Protein AF-E3BP69-F1 (afdb_monomer)

Organism: NCBI:txid796620

Sequence (89 aa):
MNGGITKVVDLEKHFGRTFGSLTSASRIQAQILKAGDGARGVIFGSRGSQTGHFFNVVNQKGTVRFLDGQTGKAASLDGFKGFSLMRTN

Solvent-accessible surface area (backbone atoms only — not comparable to full-atom values): 5174 Å² total; per-residue (Å²): 130,90,86,66,84,81,48,70,70,56,50,25,63,74,69,76,44,63,67,47,71,78,41,50,69,68,58,50,47,52,51,33,48,75,62,34,64,74,25,34,28,44,32,42,36,31,56,87,54,91,72,54,48,72,30,38,36,36,10,59,82,77,43,71,45,52,32,22,78,90,76,76,41,73,50,82,81,75,89,47,80,32,29,22,51,23,69,76,111

pLDDT: mean 88.81, std 12.81, range [36.66, 98.12]

Structure (mmCIF, N/CA/C/O backbone):
data_AF-E3BP69-F1
#
_entry.id   AF-E3BP69-F1
#
loop_
_atom_site.group_PDB
_atom_site.id
_atom_site.type_symbol
_atom_site.label_atom_id
_atom_site.label_alt_id
_atom_site.label_comp_id
_atom_site.label_asym_id
_atom_site.label_entity_id
_atom_site.label_seq_id
_atom_site.pdbx_PDB_ins_code
_atom_site.Cartn_x
_atom_site.Cartn_y
_atom_site.Cartn_z
_atom_site.occupancy
_atom_site.B_iso_or_equiv
_atom_site.auth_seq_id
_atom_site.auth_comp_id
_atom_site.auth_asym_id
_atom_site.auth_atom_id
_atom_site.pdbx_PDB_model_num
ATOM 1 N N . MET A 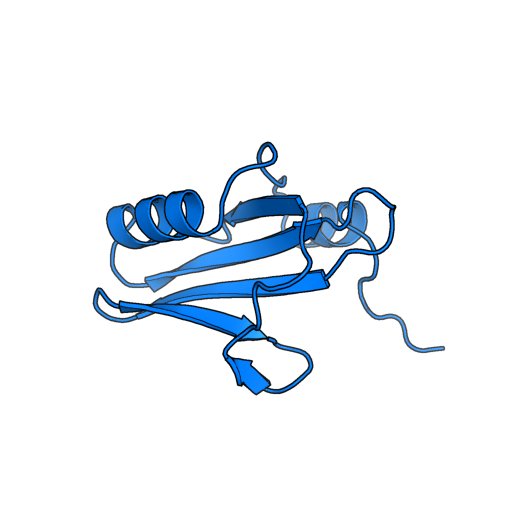1 1 ? 9.867 -23.739 -14.142 1.00 36.66 1 MET A N 1
ATOM 2 C CA . MET A 1 1 ? 9.881 -22.274 -14.350 1.00 36.66 1 MET A CA 1
ATOM 3 C C . MET A 1 1 ? 8.910 -21.660 -13.347 1.00 36.66 1 MET A C 1
ATOM 5 O O . MET A 1 1 ? 7.753 -22.055 -13.342 1.00 36.66 1 MET A O 1
ATOM 9 N N . ASN A 1 2 ? 9.401 -20.805 -12.443 1.00 42.16 2 ASN A N 1
ATOM 10 C CA . ASN A 1 2 ? 8.641 -20.189 -11.344 1.00 42.16 2 ASN A CA 1
ATOM 11 C C . ASN A 1 2 ? 7.580 -19.209 -11.883 1.00 42.16 2 ASN A C 1
ATOM 13 O O . ASN A 1 2 ? 7.886 -18.051 -12.148 1.00 42.16 2 ASN A O 1
ATOM 17 N N . GLY A 1 3 ? 6.344 -19.679 -12.066 1.00 39.88 3 GLY A N 1
ATOM 18 C CA . GLY A 1 3 ? 5.205 -18.905 -12.578 1.00 39.88 3 GLY A CA 1
ATOM 19 C C . GLY A 1 3 ? 4.547 -18.012 -11.524 1.00 39.88 3 GLY A C 1
ATOM 20 O O . GLY A 1 3 ? 3.350 -18.126 -11.282 1.00 39.88 3 GLY A O 1
ATOM 21 N N . GLY A 1 4 ? 5.333 -17.168 -10.856 1.00 55.88 4 GLY A N 1
ATOM 22 C CA . GLY A 1 4 ? 4.807 -16.139 -9.961 1.00 55.88 4 GLY A CA 1
ATOM 23 C C . GLY A 1 4 ? 4.271 -14.950 -10.754 1.00 55.88 4 GLY A C 1
ATOM 24 O O . GLY A 1 4 ? 4.796 -14.617 -11.817 1.00 55.88 4 GLY A O 1
ATOM 25 N N . ILE A 1 5 ? 3.233 -14.295 -10.240 1.00 58.84 5 ILE A N 1
ATOM 26 C CA . ILE A 1 5 ? 2.719 -13.075 -10.852 1.00 58.84 5 ILE A CA 1
ATOM 27 C C . ILE A 1 5 ? 3.790 -11.978 -10.748 1.00 58.84 5 ILE A C 1
ATOM 29 O O . ILE A 1 5 ? 4.119 -11.534 -9.653 1.00 58.84 5 ILE A O 1
ATOM 33 N N . THR A 1 6 ? 4.345 -11.547 -11.883 1.00 65.75 6 THR A N 1
ATOM 34 C CA . THR A 1 6 ? 5.409 -10.522 -11.935 1.00 65.75 6 THR A CA 1
ATOM 35 C C . THR A 1 6 ? 4.935 -9.188 -12.505 1.00 65.75 6 THR A C 1
ATOM 37 O O . THR A 1 6 ? 5.683 -8.212 -12.489 1.00 65.75 6 THR A O 1
ATOM 40 N N . LYS A 1 7 ? 3.692 -9.119 -13.001 1.00 76.75 7 LYS A N 1
ATOM 41 C CA . LYS A 1 7 ? 3.148 -7.947 -13.694 1.00 76.75 7 LYS A CA 1
ATOM 42 C C . LYS A 1 7 ? 1.822 -7.507 -13.092 1.00 76.75 7 LYS A C 1
ATOM 44 O O . LYS A 1 7 ? 0.992 -8.329 -12.719 1.00 76.75 7 LYS A O 1
ATOM 49 N N . VAL A 1 8 ? 1.604 -6.192 -13.091 1.00 81.38 8 VAL A N 1
ATOM 50 C CA . VAL A 1 8 ? 0.350 -5.556 -12.650 1.00 81.38 8 VAL A CA 1
ATOM 51 C C . VAL A 1 8 ? -0.856 -6.166 -13.371 1.00 81.38 8 VAL A C 1
ATOM 53 O O . VAL A 1 8 ? -1.788 -6.614 -12.714 1.00 81.38 8 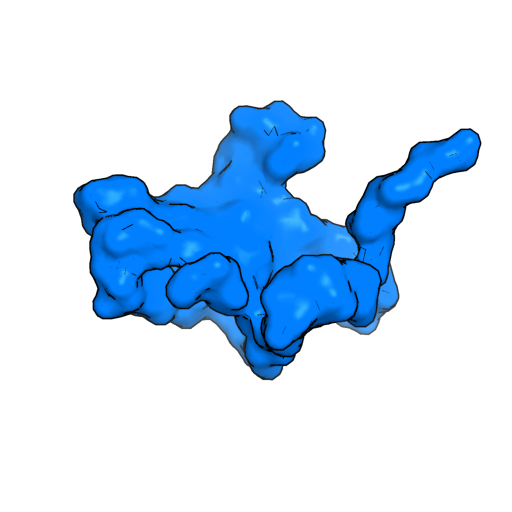VAL A O 1
ATOM 56 N N . VAL A 1 9 ? -0.776 -6.299 -14.700 1.00 83.31 9 VAL A N 1
ATOM 57 C CA . VAL A 1 9 ? -1.853 -6.838 -15.554 1.00 83.31 9 VAL A CA 1
ATOM 58 C C . VAL A 1 9 ? -2.291 -8.245 -15.144 1.00 83.31 9 VAL A C 1
ATOM 60 O O . VAL A 1 9 ? -3.468 -8.585 -15.238 1.00 83.31 9 VAL A O 1
ATOM 63 N N . ASP A 1 10 ? -1.360 -9.079 -14.694 1.00 86.00 10 ASP A N 1
ATOM 64 C CA . ASP A 1 10 ? -1.667 -10.453 -14.310 1.00 86.00 10 ASP A CA 1
ATOM 65 C C . ASP A 1 10 ? -2.411 -10.496 -12.961 1.00 86.00 10 ASP A C 1
ATOM 67 O O . ASP A 1 10 ? -3.348 -11.279 -12.802 1.00 86.00 10 ASP A O 1
ATOM 71 N N . LEU A 1 11 ? -2.069 -9.603 -12.017 1.00 85.38 11 LEU A N 1
ATOM 72 C CA . LEU A 1 11 ? -2.844 -9.429 -10.782 1.00 85.38 11 LEU A CA 1
ATOM 73 C C . LEU A 1 11 ? -4.233 -8.863 -11.067 1.00 85.38 11 LEU A C 1
ATOM 75 O O . LEU A 1 11 ? -5.213 -9.347 -10.506 1.00 85.38 11 LEU A O 1
ATOM 79 N N . GLU A 1 12 ? -4.333 -7.860 -11.935 1.00 88.00 12 GLU A N 1
ATOM 80 C CA . GLU A 1 12 ? -5.621 -7.254 -12.275 1.00 88.00 12 GLU A CA 1
ATOM 81 C C . GLU A 1 12 ? -6.576 -8.281 -12.889 1.00 88.00 12 GLU A C 1
ATOM 83 O O . GLU A 1 12 ? -7.730 -8.391 -12.471 1.00 88.00 12 GLU A O 1
ATOM 88 N N . LYS A 1 13 ? -6.070 -9.112 -13.811 1.00 87.56 13 LYS A N 1
ATOM 89 C CA . LYS A 1 13 ? -6.818 -10.241 -14.379 1.00 87.56 13 LYS A CA 1
ATOM 90 C C . LYS A 1 13 ? -7.235 -11.252 -13.317 1.00 87.56 13 LYS A C 1
ATOM 92 O O . LYS A 1 13 ? -8.373 -11.706 -13.339 1.00 87.56 13 LYS A O 1
ATOM 97 N N . HIS A 1 14 ? -6.338 -11.598 -12.393 1.00 87.25 14 HIS A N 1
ATOM 98 C CA . HIS A 1 14 ? -6.635 -12.564 -11.335 1.00 87.25 14 HIS A CA 1
ATOM 99 C C . HIS A 1 14 ? -7.745 -12.079 -10.392 1.00 87.25 14 HIS A C 1
ATOM 101 O O . HIS A 1 14 ? -8.620 -12.854 -10.017 1.00 87.25 14 HIS A O 1
ATOM 107 N N . PHE A 1 15 ? -7.725 -10.798 -10.018 1.00 86.75 15 PHE A N 1
ATOM 108 C CA . PHE A 1 15 ? -8.693 -10.225 -9.082 1.00 86.75 15 PHE A CA 1
ATOM 109 C C . PHE A 1 15 ? -9.938 -9.626 -9.750 1.00 86.75 15 PHE A C 1
ATOM 111 O O . PHE A 1 15 ? -10.868 -9.249 -9.035 1.00 86.75 15 PHE A O 1
ATOM 118 N N . GLY A 1 16 ? -9.962 -9.503 -11.082 1.00 91.25 16 GLY A N 1
ATOM 119 C CA . GLY A 1 16 ? -11.035 -8.828 -11.821 1.00 91.25 16 GLY A CA 1
ATOM 120 C C . GLY A 1 16 ? -11.186 -7.351 -11.438 1.00 91.25 16 GLY A C 1
ATOM 121 O O . GLY A 1 16 ? -12.287 -6.807 -11.470 1.00 91.25 16 GLY A O 1
ATOM 122 N N . ARG A 1 17 ? -10.096 -6.718 -10.994 1.00 91.31 17 ARG A N 1
ATOM 123 C CA . ARG A 1 17 ? -10.055 -5.348 -10.463 1.00 91.31 17 ARG A CA 1
ATOM 124 C C . ARG A 1 17 ? -8.805 -4.643 -10.969 1.00 91.31 17 ARG A C 1
ATOM 126 O O . ARG A 1 17 ? -7.857 -5.303 -11.371 1.00 91.31 17 ARG A O 1
ATOM 133 N N . THR A 1 18 ? -8.801 -3.316 -10.934 1.00 90.81 18 THR A N 1
ATOM 134 C CA . THR A 1 18 ? -7.671 -2.510 -11.404 1.00 90.81 18 THR A CA 1
ATOM 135 C C . THR A 1 18 ? -6.957 -1.803 -10.263 1.00 90.81 18 THR A C 1
ATOM 137 O O . THR A 1 18 ? -7.541 -1.498 -9.216 1.00 90.81 18 THR A O 1
ATOM 140 N N . PHE A 1 19 ? -5.672 -1.531 -10.469 1.00 92.19 19 PHE A N 1
ATOM 141 C CA . PHE A 1 19 ? -4.922 -0.633 -9.609 1.00 92.19 19 PHE A CA 1
ATOM 142 C C . PHE A 1 19 ? -5.334 0.815 -9.873 1.00 92.19 19 PHE A C 1
ATOM 144 O O . PHE A 1 19 ? -5.480 1.254 -11.013 1.00 92.19 19 PHE A O 1
ATOM 151 N N . GLY A 1 20 ? -5.494 1.579 -8.796 1.00 92.12 20 GLY A N 1
ATOM 152 C CA . GLY A 1 20 ? -5.700 3.018 -8.892 1.00 92.12 20 GLY A CA 1
ATOM 153 C C . GLY A 1 20 ? -4.445 3.770 -9.342 1.00 92.12 20 GLY A C 1
ATOM 154 O O . GLY A 1 20 ? -3.336 3.228 -9.414 1.00 92.12 20 GLY A O 1
ATOM 155 N N . SER A 1 21 ? -4.620 5.067 -9.579 1.00 91.44 21 SER A N 1
ATOM 156 C CA . SER A 1 21 ? -3.524 5.985 -9.886 1.00 91.44 21 SER A CA 1
ATOM 157 C C . SER A 1 21 ? -2.439 5.974 -8.808 1.00 91.44 21 SER A C 1
ATOM 159 O O . SER A 1 21 ? -2.704 5.710 -7.631 1.00 91.44 21 SER A O 1
ATOM 161 N N . LEU A 1 22 ? -1.215 6.306 -9.219 1.00 90.81 22 LEU A N 1
ATOM 162 C CA . LEU A 1 22 ? -0.075 6.424 -8.318 1.00 90.81 22 LEU A CA 1
ATOM 163 C C . LEU A 1 22 ? -0.371 7.433 -7.194 1.00 90.81 22 LEU A C 1
ATOM 165 O O . LEU A 1 22 ? -0.847 8.542 -7.433 1.00 90.81 22 LEU A O 1
ATOM 169 N N . THR A 1 23 ? -0.080 7.042 -5.960 1.00 94.19 23 THR A N 1
ATOM 170 C CA . THR A 1 23 ? -0.310 7.813 -4.738 1.00 94.19 23 THR A CA 1
ATOM 171 C C . THR A 1 23 ? 0.775 7.512 -3.691 1.00 94.19 23 THR A C 1
ATOM 173 O O . THR A 1 23 ? 1.781 6.864 -3.989 1.00 94.19 23 THR A O 1
ATOM 176 N N . SER A 1 24 ? 0.610 8.000 -2.459 1.00 94.56 24 SER A N 1
ATOM 177 C CA . SER A 1 24 ? 1.526 7.745 -1.342 1.00 94.56 24 SER A CA 1
ATOM 178 C C . SER A 1 24 ? 1.030 6.624 -0.424 1.00 94.56 24 SER A C 1
ATOM 180 O O . SER A 1 24 ? -0.172 6.386 -0.285 1.00 94.56 24 SER A O 1
ATOM 182 N N . ALA A 1 25 ? 1.955 5.987 0.298 1.00 94.50 25 ALA A N 1
ATOM 183 C CA . ALA A 1 25 ? 1.613 5.002 1.323 1.00 94.50 25 ALA A CA 1
ATOM 184 C C . ALA A 1 25 ? 0.693 5.577 2.415 1.00 94.50 25 ALA A C 1
ATOM 186 O O . ALA A 1 25 ? -0.245 4.911 2.843 1.00 94.50 25 ALA A O 1
ATOM 187 N N . SER A 1 26 ? 0.897 6.838 2.811 1.00 95.94 26 SER A N 1
ATOM 188 C CA . SER A 1 26 ? 0.046 7.523 3.794 1.00 95.94 26 SER A CA 1
ATOM 189 C C . SER A 1 26 ? -1.396 7.704 3.310 1.00 95.94 26 SER A C 1
ATOM 191 O O . SER A 1 26 ? -2.338 7.539 4.086 1.00 95.94 26 SER A O 1
ATOM 193 N N . ARG A 1 27 ? -1.599 7.987 2.015 1.00 96.81 27 ARG A N 1
ATOM 194 C CA . ARG A 1 27 ? -2.938 8.069 1.413 1.00 96.81 27 ARG A CA 1
ATOM 195 C C . ARG A 1 27 ? -3.607 6.701 1.376 1.00 96.81 27 ARG A C 1
ATOM 197 O O . ARG A 1 27 ? -4.781 6.607 1.721 1.00 96.81 27 ARG A O 1
ATOM 204 N N . ILE A 1 28 ? -2.864 5.648 1.034 1.00 97.25 28 ILE A N 1
ATOM 205 C CA . ILE A 1 28 ? -3.371 4.270 1.076 1.00 97.25 28 ILE A CA 1
ATOM 206 C C . ILE A 1 28 ? -3.742 3.874 2.506 1.00 97.25 28 ILE A C 1
ATOM 208 O O . ILE A 1 28 ? -4.826 3.341 2.727 1.00 97.25 28 ILE A O 1
ATOM 212 N N . GLN A 1 29 ? -2.897 4.192 3.488 1.00 97.44 29 GLN A N 1
ATOM 213 C CA . GLN A 1 29 ? -3.190 3.950 4.898 1.00 97.44 29 GLN A CA 1
ATOM 214 C C . GLN A 1 29 ? -4.496 4.630 5.313 1.00 97.44 29 GLN A C 1
ATOM 216 O O . GLN A 1 29 ? -5.361 3.977 5.891 1.00 97.44 29 GLN A O 1
ATOM 221 N N . ALA A 1 30 ? -4.676 5.908 4.974 1.00 97.69 30 ALA A N 1
ATOM 222 C CA . ALA A 1 30 ? -5.907 6.631 5.277 1.00 97.69 30 ALA A CA 1
ATOM 223 C C . ALA A 1 30 ? -7.137 6.003 4.595 1.00 97.69 30 ALA A C 1
ATOM 225 O O . ALA A 1 30 ? -8.190 5.889 5.220 1.00 97.69 30 ALA A O 1
ATOM 226 N N . GLN A 1 31 ? -7.011 5.557 3.340 1.00 97.00 31 GLN A N 1
ATOM 227 C CA . GLN A 1 31 ? -8.093 4.881 2.615 1.00 97.00 31 GLN A CA 1
ATOM 228 C C . GLN A 1 31 ? -8.484 3.551 3.268 1.00 97.00 31 GLN A C 1
ATOM 230 O O . GLN A 1 31 ? -9.666 3.304 3.491 1.00 97.00 31 GLN A O 1
ATOM 235 N N . ILE A 1 32 ? -7.503 2.710 3.602 1.00 97.94 32 ILE A N 1
ATOM 236 C CA . ILE A 1 32 ? -7.734 1.401 4.226 1.00 97.94 32 ILE A CA 1
ATOM 237 C C . ILE A 1 32 ? -8.274 1.554 5.651 1.00 97.94 32 ILE A C 1
ATOM 239 O O . ILE A 1 32 ? -9.172 0.813 6.047 1.00 97.94 32 ILE A O 1
ATOM 243 N N . LEU A 1 33 ? -7.791 2.548 6.399 1.00 98.06 33 LEU A N 1
ATOM 244 C CA . LEU A 1 33 ? -8.313 2.865 7.725 1.00 98.06 33 LEU A CA 1
ATOM 245 C C . LEU A 1 33 ? -9.782 3.299 7.650 1.00 98.06 33 LEU A C 1
ATOM 247 O O . LEU A 1 33 ? -10.622 2.754 8.362 1.00 98.06 33 LEU A O 1
ATOM 251 N N . LYS A 1 34 ? -10.101 4.235 6.745 1.00 97.50 34 LYS A N 1
ATOM 252 C CA . LYS A 1 34 ? -11.468 4.732 6.528 1.00 97.50 34 LYS A CA 1
ATOM 253 C C . LYS A 1 34 ? -12.426 3.632 6.062 1.00 97.50 34 LYS A C 1
ATOM 255 O O . LYS A 1 34 ? -13.604 3.688 6.392 1.00 97.50 34 LYS A O 1
ATOM 260 N N . ALA A 1 35 ? -11.933 2.645 5.316 1.00 96.69 35 ALA A N 1
ATOM 261 C CA . ALA A 1 35 ? -12.726 1.508 4.853 1.00 96.69 35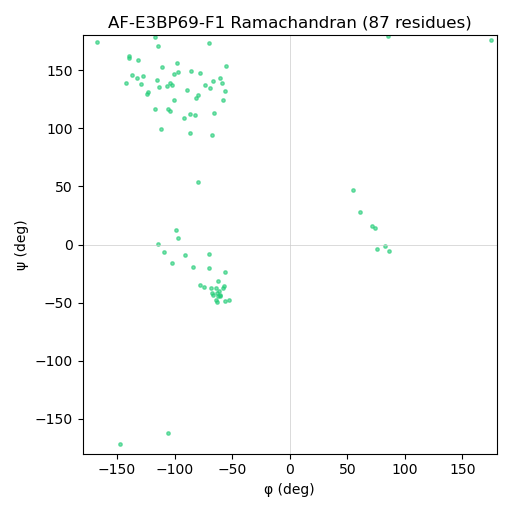 ALA A CA 1
ATOM 262 C C . ALA A 1 35 ? -13.135 0.531 5.976 1.00 96.69 35 ALA A C 1
ATOM 264 O O . ALA A 1 35 ? -13.947 -0.355 5.727 1.00 96.69 35 ALA A O 1
ATOM 265 N N . GLY A 1 36 ? -12.620 0.699 7.199 1.00 97.56 36 GLY A N 1
ATOM 266 C CA . GLY A 1 36 ? -13.041 -0.076 8.366 1.00 97.56 36 GLY A CA 1
ATOM 267 C C . GLY A 1 36 ? -12.323 -1.415 8.526 1.00 97.56 36 GLY A C 1
ATOM 268 O O . GLY A 1 36 ? -11.425 -1.762 7.761 1.00 97.56 36 GLY A O 1
ATOM 269 N N . ASP A 1 37 ? -12.676 -2.148 9.581 1.00 97.62 37 ASP A N 1
ATOM 270 C CA . ASP A 1 37 ? -12.047 -3.430 9.911 1.00 97.62 37 ASP A CA 1
ATOM 271 C C . ASP A 1 37 ? -12.219 -4.467 8.786 1.00 97.62 37 ASP A C 1
ATOM 273 O O . ASP A 1 37 ? -13.240 -4.509 8.102 1.00 97.62 37 ASP A O 1
ATOM 277 N N . GLY A 1 38 ? -11.194 -5.287 8.556 1.00 96.56 38 GLY A N 1
ATOM 278 C CA . GLY A 1 38 ? -11.175 -6.295 7.492 1.00 96.56 38 GLY A CA 1
ATOM 279 C C . GLY A 1 38 ? -10.955 -5.739 6.081 1.00 96.56 38 GLY A C 1
ATOM 280 O O . GLY A 1 38 ? -10.810 -6.509 5.126 1.00 96.56 38 GLY A O 1
ATOM 281 N N . ALA A 1 39 ? -10.884 -4.417 5.919 1.00 97.88 39 ALA A N 1
ATOM 282 C CA . ALA A 1 39 ? -10.524 -3.769 4.668 1.00 97.88 39 ALA A CA 1
ATOM 283 C C . ALA A 1 39 ? -9.139 -4.239 4.195 1.00 97.88 39 ALA A C 1
ATOM 285 O O . ALA A 1 39 ? -8.155 -4.073 4.910 1.00 97.88 39 ALA A O 1
ATOM 286 N N . ARG A 1 40 ? -9.032 -4.770 2.970 1.00 96.88 40 ARG A N 1
ATOM 287 C CA . ARG A 1 40 ? -7.757 -5.254 2.421 1.00 96.88 40 ARG A CA 1
ATOM 288 C C . ARG A 1 40 ? -7.539 -4.919 0.949 1.00 96.88 40 ARG A C 1
ATOM 290 O O . ARG A 1 40 ? -8.462 -4.576 0.208 1.00 96.88 40 ARG A O 1
ATOM 297 N N . GLY A 1 41 ? -6.283 -5.002 0.534 1.00 95.88 41 GLY A N 1
ATOM 298 C CA . GLY A 1 41 ? -5.882 -4.781 -0.845 1.00 95.88 41 GLY A CA 1
ATOM 299 C C . GLY A 1 41 ? -4.460 -5.233 -1.133 1.00 95.88 41 GLY A C 1
ATOM 300 O O . GLY A 1 41 ? -3.712 -5.607 -0.229 1.00 95.88 41 GLY A O 1
ATOM 301 N N . VAL A 1 42 ? -4.107 -5.162 -2.410 1.00 95.56 42 VAL A N 1
ATOM 302 C CA . VAL A 1 42 ? -2.736 -5.312 -2.892 1.00 95.56 42 VAL A CA 1
ATOM 303 C C . VAL A 1 42 ? -2.206 -3.933 -3.256 1.00 95.56 42 VAL A C 1
ATOM 305 O O . VAL A 1 42 ? -2.920 -3.115 -3.837 1.00 95.56 42 VAL A O 1
ATOM 308 N N . ILE A 1 43 ? -0.954 -3.672 -2.909 1.00 94.94 43 ILE A N 1
ATOM 309 C CA . ILE A 1 43 ? -0.238 -2.454 -3.256 1.00 94.94 43 ILE A CA 1
ATOM 310 C C . ILE A 1 43 ? 0.886 -2.811 -4.211 1.00 94.94 43 ILE A C 1
ATOM 312 O O . ILE A 1 43 ? 1.632 -3.753 -3.965 1.00 94.94 43 ILE A O 1
ATOM 316 N N . PHE A 1 44 ? 1.037 -2.017 -5.262 1.00 93.25 44 PHE A N 1
ATOM 317 C CA . PHE A 1 44 ? 2.204 -2.051 -6.128 1.00 93.25 44 PHE A CA 1
ATOM 318 C C . PHE A 1 44 ? 3.102 -0.852 -5.826 1.00 93.25 44 PHE A C 1
ATOM 320 O O . PHE A 1 44 ? 2.697 0.292 -6.035 1.00 93.25 44 PHE A O 1
ATOM 327 N N . GLY A 1 45 ? 4.310 -1.104 -5.324 1.00 92.88 45 GLY A N 1
ATOM 328 C CA . GLY A 1 45 ? 5.362 -0.104 -5.181 1.00 92.88 45 GLY A CA 1
ATOM 329 C C . GLY A 1 45 ? 6.108 0.079 -6.499 1.00 92.88 45 GLY A C 1
ATOM 330 O O . GLY A 1 45 ? 6.846 -0.808 -6.927 1.00 92.88 45 GLY A O 1
ATOM 331 N N . SER A 1 46 ? 5.946 1.239 -7.134 1.00 88.12 46 SER A N 1
ATOM 332 C CA . SER A 1 46 ? 6.619 1.572 -8.392 1.00 88.12 46 SER A CA 1
ATOM 333 C C . SER A 1 46 ? 7.970 2.233 -8.134 1.00 88.12 46 SER A C 1
ATOM 335 O O . SER A 1 46 ? 8.073 3.184 -7.358 1.00 88.12 46 SER A O 1
ATOM 337 N N . ARG A 1 47 ? 9.018 1.782 -8.833 1.00 85.88 47 ARG A N 1
ATOM 338 C CA . ARG A 1 47 ? 10.338 2.446 -8.861 1.00 85.88 47 ARG A CA 1
ATOM 339 C C . ARG A 1 47 ? 10.515 3.358 -10.088 1.00 85.88 47 ARG A C 1
ATOM 341 O O . ARG A 1 47 ? 11.580 3.937 -10.291 1.00 85.88 47 ARG A O 1
ATOM 3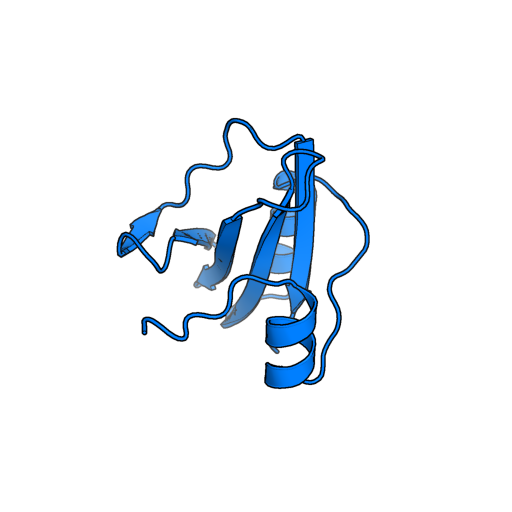48 N N . GLY A 1 48 ? 9.462 3.531 -10.892 1.00 72.88 48 GLY A N 1
ATOM 349 C CA . GLY A 1 48 ? 9.479 4.282 -12.154 1.00 72.88 48 GLY A CA 1
ATOM 350 C C . GLY A 1 48 ? 9.912 3.470 -13.382 1.00 72.88 48 GLY A C 1
ATOM 351 O O . GLY A 1 48 ? 9.823 3.982 -14.491 1.00 72.88 48 GLY A O 1
ATOM 352 N N . SER A 1 49 ? 10.342 2.219 -13.204 1.00 65.56 49 SER A N 1
ATOM 353 C CA . SER A 1 49 ? 10.526 1.220 -14.265 1.00 65.56 49 SER A CA 1
ATOM 354 C C . SER A 1 49 ? 9.540 0.056 -14.068 1.00 65.56 49 SER A C 1
ATOM 356 O O . SER A 1 49 ? 8.866 -0.013 -13.039 1.00 65.56 49 SER A O 1
ATOM 358 N N . GLN A 1 50 ? 9.434 -0.855 -15.049 1.00 60.47 50 GLN A N 1
ATOM 359 C CA . GLN A 1 50 ? 8.515 -2.010 -15.002 1.00 60.47 50 GLN A CA 1
ATOM 360 C C . GLN A 1 50 ? 8.714 -2.918 -13.772 1.00 60.47 50 GLN A C 1
ATOM 362 O O . GLN A 1 50 ? 7.774 -3.599 -13.367 1.00 60.47 50 GLN A O 1
ATOM 367 N N . THR A 1 51 ? 9.898 -2.910 -13.151 1.00 71.38 51 THR A N 1
ATOM 368 C CA . THR A 1 51 ? 10.179 -3.699 -11.947 1.00 71.38 51 THR A CA 1
ATOM 369 C C . THR A 1 51 ? 9.771 -2.925 -10.694 1.00 71.38 51 THR A C 1
ATOM 371 O O . THR A 1 51 ? 10.516 -2.085 -10.183 1.00 71.38 51 THR A O 1
ATOM 374 N N . GLY A 1 52 ? 8.569 -3.208 -10.199 1.00 85.31 52 GLY A N 1
ATOM 375 C CA . GLY A 1 52 ? 8.120 -2.798 -8.869 1.00 85.31 52 GLY A CA 1
ATOM 376 C C . GLY A 1 52 ? 8.102 -3.964 -7.884 1.00 85.31 52 GLY A C 1
ATOM 377 O O . GLY A 1 52 ? 8.723 -4.997 -8.121 1.00 85.31 52 GLY A O 1
ATOM 378 N N . HIS A 1 53 ? 7.385 -3.793 -6.776 1.00 90.81 53 HIS A N 1
ATOM 379 C CA . HIS A 1 53 ? 7.160 -4.858 -5.795 1.00 90.81 53 HIS A CA 1
ATOM 380 C C . HIS A 1 53 ? 5.709 -4.861 -5.323 1.00 90.81 53 HIS A C 1
ATOM 382 O O . HIS A 1 53 ? 5.091 -3.798 -5.230 1.00 90.81 53 HIS A O 1
ATOM 388 N N . PHE A 1 54 ? 5.168 -6.044 -5.044 1.00 92.06 54 PHE A N 1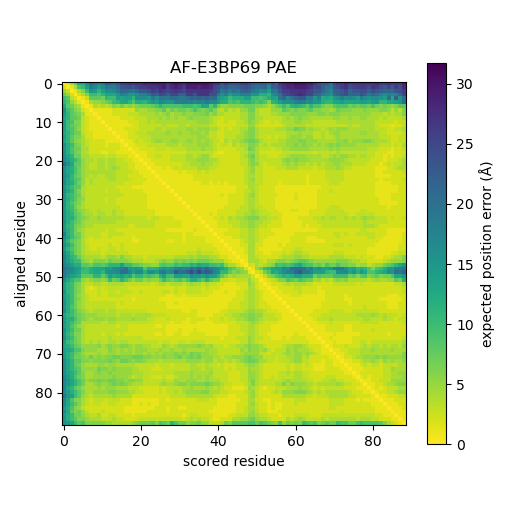
ATOM 389 C CA . PHE A 1 54 ? 3.800 -6.196 -4.556 1.00 92.06 54 PHE A CA 1
ATOM 390 C C . PHE A 1 54 ? 3.785 -6.456 -3.054 1.00 92.06 54 PHE A C 1
ATOM 392 O O . PHE A 1 54 ? 4.535 -7.280 -2.537 1.00 92.06 54 PHE A O 1
ATOM 399 N N . PHE A 1 55 ? 2.866 -5.787 -2.369 1.00 94.75 55 PHE A N 1
ATOM 400 C CA . PHE A 1 55 ? 2.625 -5.932 -0.939 1.00 94.75 55 PHE A CA 1
ATOM 401 C C . PHE A 1 55 ? 1.139 -6.113 -0.678 1.00 94.75 55 PHE A C 1
ATOM 403 O O . PHE A 1 55 ? 0.303 -5.665 -1.460 1.00 94.75 55 PHE A O 1
ATOM 410 N N . ASN A 1 56 ? 0.800 -6.678 0.470 1.00 95.88 56 ASN A N 1
ATOM 411 C CA . ASN A 1 56 ? -0.566 -6.680 0.963 1.00 95.88 56 ASN A CA 1
ATOM 412 C C . ASN A 1 56 ? -0.757 -5.544 1.962 1.00 95.88 56 ASN A C 1
ATOM 414 O O . ASN A 1 56 ? 0.152 -5.186 2.711 1.00 95.88 56 ASN A O 1
ATOM 418 N N . VAL A 1 57 ? -1.969 -5.009 2.011 1.00 97.56 57 VAL A N 1
ATOM 419 C CA . VAL A 1 57 ? -2.393 -4.084 3.057 1.00 97.56 57 VAL A CA 1
ATOM 420 C C . VAL A 1 57 ? -3.703 -4.555 3.655 1.00 97.56 57 VAL A C 1
ATOM 422 O O . VAL A 1 57 ? -4.597 -5.002 2.935 1.00 97.56 57 VAL A O 1
ATOM 425 N N . VAL A 1 58 ? -3.812 -4.468 4.975 1.00 97.62 58 VAL A N 1
ATOM 426 C CA . VAL A 1 58 ? -5.008 -4.866 5.717 1.00 97.62 58 VAL A CA 1
ATOM 427 C C . VAL A 1 58 ? -5.267 -3.905 6.869 1.00 97.62 58 VAL A C 1
ATOM 429 O O . VAL A 1 58 ? -4.337 -3.490 7.556 1.00 97.62 58 VAL A O 1
ATOM 432 N N . ASN A 1 59 ? -6.530 -3.561 7.090 1.00 98.12 59 ASN A N 1
ATOM 433 C CA . ASN A 1 59 ? -7.004 -2.995 8.339 1.00 98.12 59 ASN A CA 1
ATOM 434 C C . ASN A 1 59 ? -7.356 -4.146 9.282 1.00 98.12 59 ASN A C 1
ATOM 436 O O . ASN A 1 59 ? -8.294 -4.897 9.025 1.00 98.12 59 ASN A O 1
ATOM 440 N N . GLN A 1 60 ? -6.582 -4.293 10.349 1.00 96.88 60 GLN A N 1
ATOM 441 C CA . GLN A 1 60 ? -6.805 -5.289 11.383 1.00 96.88 60 GLN A CA 1
ATOM 442 C C . GLN A 1 60 ? -7.202 -4.569 12.669 1.00 96.88 60 GLN A C 1
ATOM 444 O O . GLN A 1 60 ? -6.348 -4.054 13.393 1.00 96.88 60 GLN A O 1
ATOM 449 N N . LYS A 1 61 ? -8.506 -4.535 12.945 1.00 96.56 61 LYS A N 1
ATOM 450 C CA . LYS A 1 61 ? -9.119 -3.923 14.130 1.00 96.56 61 LYS A CA 1
ATOM 451 C C . LYS A 1 61 ? -8.719 -2.454 14.317 1.00 96.56 61 LYS A C 1
ATOM 453 O O . LYS A 1 61 ? -8.306 -2.045 15.397 1.00 96.56 61 LYS A O 1
A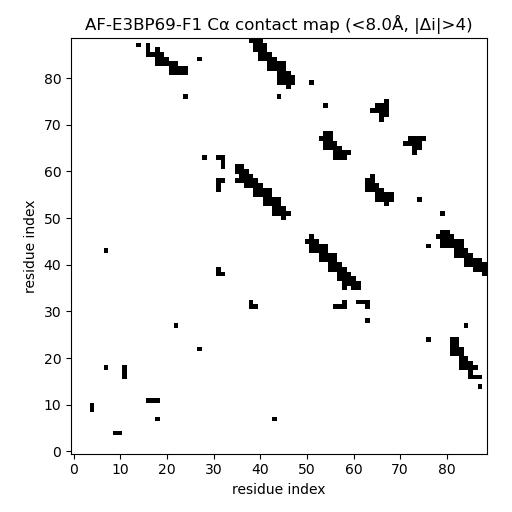TOM 458 N N . GLY A 1 62 ? -8.776 -1.670 13.242 1.00 96.62 62 GLY A N 1
ATOM 459 C CA . GLY A 1 62 ? -8.400 -0.251 13.240 1.00 96.62 62 GLY A CA 1
ATOM 460 C C . GLY A 1 62 ? -6.899 0.011 13.083 1.00 96.62 62 GLY A C 1
ATOM 461 O O . GLY A 1 62 ? -6.489 1.166 13.011 1.00 96.62 62 GLY A O 1
ATOM 462 N N . THR A 1 63 ? -6.068 -1.030 12.994 1.00 97.50 63 THR A N 1
ATOM 463 C CA . THR A 1 63 ? -4.631 -0.893 12.732 1.00 97.50 63 THR A CA 1
ATOM 464 C C . THR A 1 63 ? -4.315 -1.308 11.302 1.00 97.50 63 THR A C 1
ATOM 466 O O . THR A 1 63 ? -4.469 -2.474 10.938 1.00 97.50 63 THR A O 1
ATOM 469 N N . VAL A 1 64 ? -3.824 -0.372 10.489 1.00 97.88 64 VAL A N 1
ATOM 470 C CA . VAL A 1 64 ? -3.394 -0.677 9.119 1.00 97.88 64 VAL A CA 1
ATOM 471 C C . VAL A 1 64 ? -2.005 -1.307 9.129 1.00 97.88 64 VAL A C 1
ATOM 473 O O . VAL A 1 64 ? -1.070 -0.762 9.710 1.00 97.88 64 VAL A O 1
ATOM 476 N N . ARG A 1 65 ? -1.868 -2.454 8.465 1.00 97.44 65 ARG A N 1
ATOM 477 C CA . ARG A 1 65 ? -0.624 -3.220 8.356 1.00 97.44 65 ARG A CA 1
ATOM 478 C C . ARG A 1 65 ? -0.257 -3.422 6.896 1.00 97.44 65 ARG A C 1
ATOM 480 O O . ARG A 1 65 ? -1.090 -3.873 6.111 1.00 97.44 65 ARG A O 1
ATOM 487 N N . PHE A 1 66 ? 0.998 -3.137 6.567 1.00 96.94 66 PHE A N 1
ATOM 488 C CA . PHE A 1 66 ? 1.603 -3.447 5.276 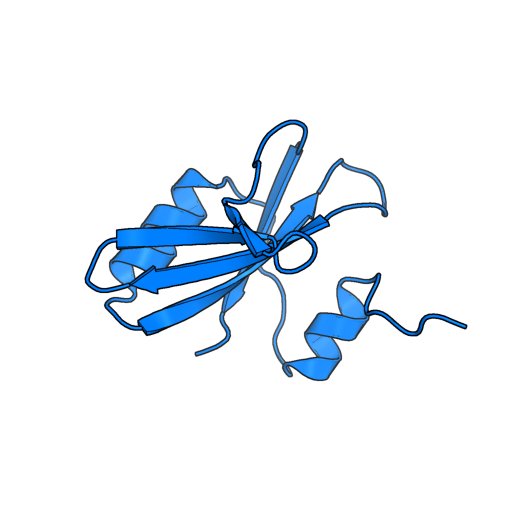1.00 96.94 66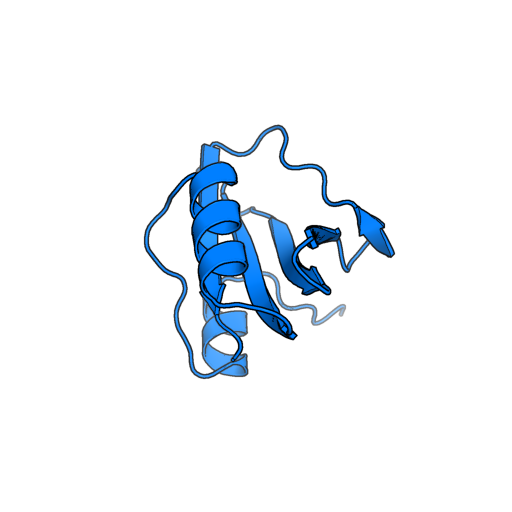 PHE A CA 1
ATOM 489 C C . PHE A 1 66 ? 2.446 -4.712 5.421 1.00 96.94 66 PHE A C 1
ATOM 491 O O . PHE A 1 66 ? 3.314 -4.786 6.292 1.00 96.94 66 PHE A O 1
ATOM 498 N N . LEU A 1 67 ? 2.169 -5.712 4.594 1.00 96.44 67 LEU A N 1
ATOM 499 C CA . LEU A 1 67 ? 2.729 -7.054 4.702 1.00 96.44 67 LEU A CA 1
ATOM 500 C C . LEU A 1 67 ? 3.419 -7.423 3.393 1.00 96.44 67 LEU A C 1
ATOM 502 O O . LEU A 1 67 ? 2.830 -7.312 2.318 1.00 96.44 67 LEU A O 1
ATOM 506 N N . ASP A 1 68 ? 4.654 -7.893 3.488 1.00 93.62 68 ASP A N 1
ATOM 507 C CA . ASP A 1 68 ? 5.377 -8.469 2.364 1.00 93.62 68 ASP A CA 1
ATOM 508 C C . ASP A 1 68 ? 5.129 -9.982 2.344 1.00 93.62 68 ASP A C 1
ATOM 510 O O . ASP A 1 68 ? 5.604 -10.726 3.206 1.00 93.62 68 ASP A O 1
ATOM 514 N N . GLY A 1 69 ? 4.351 -10.435 1.358 1.00 86.62 69 GLY A N 1
ATOM 515 C CA . GLY A 1 69 ? 3.984 -11.844 1.215 1.00 86.62 69 GLY A CA 1
ATOM 516 C C . GLY A 1 69 ? 5.142 -12.753 0.796 1.00 86.62 69 GLY A C 1
ATOM 517 O O . GLY A 1 69 ? 5.065 -13.955 1.028 1.00 86.62 69 GLY A O 1
ATOM 518 N N . GLN A 1 70 ? 6.215 -12.203 0.219 1.00 86.00 70 GLN A N 1
ATOM 519 C CA . GLN A 1 70 ? 7.397 -12.970 -0.175 1.00 86.00 70 GLN A CA 1
ATOM 520 C C . GLN A 1 70 ? 8.283 -13.288 1.034 1.00 86.00 70 GLN A C 1
ATOM 522 O O . GLN A 1 70 ? 8.889 -14.355 1.090 1.00 86.00 70 GLN A O 1
ATOM 527 N N . THR A 1 71 ? 8.358 -12.373 2.004 1.00 89.25 71 THR A N 1
ATOM 528 C CA . THR A 1 71 ? 9.203 -12.536 3.201 1.00 89.25 71 THR A CA 1
ATOM 529 C C . THR A 1 71 ? 8.436 -12.949 4.458 1.00 89.25 71 THR A C 1
ATOM 531 O O . THR A 1 71 ? 9.057 -13.371 5.433 1.00 89.25 71 THR A O 1
ATOM 534 N N . GLY A 1 72 ? 7.105 -12.809 4.467 1.00 89.56 72 GLY A N 1
ATOM 535 C CA . GLY A 1 72 ? 6.257 -13.057 5.638 1.00 89.56 72 GLY A CA 1
ATOM 536 C C . GLY A 1 72 ? 6.395 -11.999 6.741 1.00 89.56 72 GLY A C 1
ATOM 537 O O . GLY A 1 72 ? 6.009 -12.248 7.883 1.00 89.56 72 GLY A O 1
ATOM 538 N N . LYS A 1 73 ? 6.971 -10.832 6.428 1.00 92.94 73 LYS A N 1
ATOM 539 C CA . LYS A 1 73 ? 7.277 -9.755 7.383 1.00 92.94 73 LYS A CA 1
ATOM 540 C C . LYS A 1 73 ? 6.504 -8.476 7.055 1.00 92.94 73 LYS A C 1
ATOM 542 O O . LYS A 1 73 ? 5.753 -8.405 6.083 1.00 92.94 73 LYS A O 1
ATOM 547 N N . ALA A 1 74 ? 6.687 -7.450 7.885 1.00 94.00 74 ALA A N 1
ATOM 548 C CA . ALA A 1 74 ? 6.243 -6.102 7.548 1.00 94.00 74 ALA A CA 1
ATOM 549 C C . ALA A 1 74 ? 6.920 -5.628 6.252 1.00 94.00 74 ALA A C 1
ATOM 551 O O . ALA A 1 74 ? 8.113 -5.863 6.050 1.00 94.00 74 ALA A O 1
ATOM 552 N N . ALA A 1 75 ? 6.157 -4.967 5.385 1.00 93.75 75 ALA A N 1
ATOM 553 C CA . ALA A 1 75 ? 6.692 -4.415 4.147 1.00 93.75 75 ALA A CA 1
ATOM 554 C C . ALA A 1 75 ? 7.629 -3.233 4.431 1.00 93.75 75 ALA A C 1
ATOM 556 O O . ALA A 1 75 ? 7.270 -2.327 5.184 1.00 93.75 75 ALA A O 1
ATOM 557 N N . SER A 1 76 ? 8.794 -3.204 3.778 1.00 93.19 76 SER A N 1
ATOM 558 C CA . SER A 1 76 ? 9.567 -1.966 3.641 1.00 93.19 76 SER A CA 1
ATOM 559 C C . SER A 1 76 ? 8.985 -1.157 2.487 1.00 93.19 76 SER A C 1
ATOM 561 O O . SER A 1 76 ? 8.831 -1.661 1.374 1.00 93.19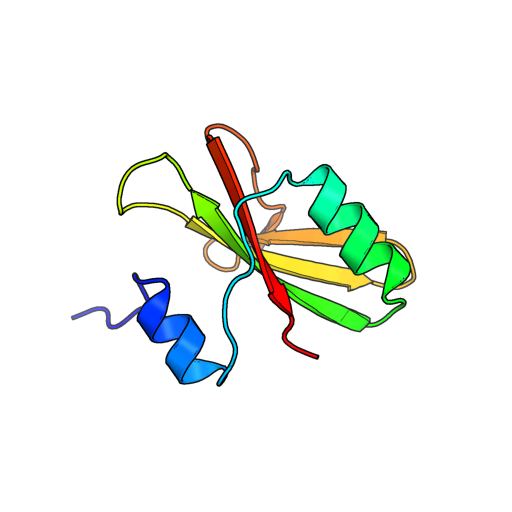 76 SER A O 1
ATOM 563 N N . LEU A 1 77 ? 8.646 0.100 2.767 1.00 90.88 77 LEU A N 1
ATOM 564 C CA . LEU A 1 77 ? 8.077 1.040 1.799 1.00 90.88 77 LEU A CA 1
ATOM 565 C C . LEU A 1 77 ? 9.145 1.991 1.234 1.00 90.88 77 LEU A C 1
ATOM 567 O O . LEU A 1 77 ? 8.821 2.975 0.569 1.00 90.88 77 LEU A O 1
ATOM 571 N N . ASP A 1 78 ? 10.419 1.690 1.471 1.00 90.19 78 ASP A N 1
ATOM 572 C CA . ASP A 1 78 ? 11.537 2.542 1.090 1.00 90.19 78 ASP A CA 1
ATOM 573 C C . ASP A 1 78 ? 11.989 2.290 -0.355 1.00 90.19 78 ASP A C 1
ATOM 575 O O . ASP A 1 78 ? 11.909 1.184 -0.900 1.00 90.19 78 ASP A O 1
ATOM 579 N N . GLY A 1 79 ? 12.505 3.338 -0.999 1.00 88.00 79 GLY A N 1
ATOM 580 C CA . GLY A 1 79 ? 13.062 3.251 -2.352 1.00 88.00 79 GLY A CA 1
ATOM 581 C C . GLY A 1 79 ? 12.027 3.122 -3.479 1.00 88.00 79 GLY A C 1
ATOM 582 O O . GLY A 1 79 ? 12.406 2.792 -4.607 1.00 88.00 79 GLY A O 1
ATOM 583 N N . PHE A 1 80 ? 10.747 3.389 -3.202 1.00 90.81 80 PHE A N 1
ATOM 584 C CA . PHE A 1 80 ? 9.687 3.509 -4.206 1.00 90.81 80 PHE A CA 1
ATOM 585 C C . PHE A 1 80 ? 9.373 4.978 -4.503 1.00 90.81 80 PHE A C 1
ATOM 587 O O . PHE A 1 80 ? 9.433 5.834 -3.625 1.00 90.81 80 PHE A O 1
ATOM 594 N N . LYS A 1 81 ? 9.005 5.270 -5.754 1.00 90.38 81 LYS A N 1
ATOM 595 C CA . LYS A 1 81 ? 8.579 6.607 -6.202 1.00 90.38 81 LYS A CA 1
ATOM 596 C C . LYS A 1 81 ? 7.099 6.874 -5.928 1.00 90.38 81 LYS A C 1
ATOM 598 O O . LYS A 1 81 ? 6.668 8.020 -5.926 1.00 90.38 81 LYS A O 1
ATOM 603 N N . GLY A 1 82 ? 6.323 5.817 -5.724 1.00 91.81 82 GLY A N 1
ATOM 604 C CA . GLY A 1 82 ? 4.910 5.895 -5.399 1.00 91.81 82 GLY A CA 1
ATOM 605 C C . GLY A 1 82 ? 4.276 4.515 -5.358 1.00 91.81 82 GLY A C 1
ATOM 606 O O . GLY A 1 82 ? 4.915 3.506 -5.668 1.00 91.81 82 GLY A O 1
ATOM 607 N N . PHE A 1 83 ? 3.004 4.491 -4.988 1.00 95.00 83 PHE A N 1
ATOM 608 C CA . PHE A 1 83 ? 2.250 3.271 -4.757 1.00 95.00 83 PHE A CA 1
ATOM 609 C C . PHE A 1 83 ? 0.898 3.326 -5.450 1.00 95.00 83 PHE A C 1
ATOM 611 O O . PHE A 1 83 ? 0.255 4.369 -5.450 1.00 95.00 83 PHE A O 1
ATOM 618 N N . SER A 1 84 ? 0.433 2.201 -5.972 1.00 94.38 84 SER A N 1
ATOM 619 C CA . SER A 1 84 ? -0.949 2.048 -6.427 1.00 94.38 84 SER A CA 1
ATOM 620 C C . SER A 1 84 ? -1.656 1.008 -5.576 1.00 94.38 84 SER A C 1
ATOM 622 O O . SER A 1 84 ? -1.059 -0.007 -5.227 1.00 94.38 84 SER A O 1
ATOM 624 N N . LEU A 1 85 ? -2.927 1.246 -5.255 1.00 96.25 85 LEU A N 1
ATOM 625 C CA . LEU A 1 85 ? -3.763 0.328 -4.482 1.00 96.25 85 LEU A CA 1
ATOM 626 C C . LEU A 1 85 ? -4.790 -0.347 -5.390 1.00 96.25 85 LEU A C 1
ATOM 628 O O . LEU A 1 85 ? -5.473 0.328 -6.157 1.00 96.25 85 LEU A O 1
ATOM 632 N N . MET A 1 86 ? -4.959 -1.653 -5.214 1.00 95.75 86 MET A N 1
ATOM 633 C CA . MET A 1 86 ? -6.116 -2.410 -5.674 1.00 95.75 86 MET A CA 1
ATOM 634 C C . MET A 1 86 ? -6.841 -2.999 -4.460 1.00 95.75 86 MET A C 1
ATOM 636 O O . MET A 1 86 ? -6.289 -3.817 -3.722 1.00 95.75 86 MET A O 1
ATOM 640 N N . ARG A 1 87 ? -8.090 -2.582 -4.237 1.00 94.56 87 ARG A N 1
ATOM 641 C CA . ARG A 1 87 ? -8.963 -3.146 -3.196 1.00 94.56 87 ARG A CA 1
ATOM 642 C C . ARG A 1 87 ? -9.311 -4.592 -3.524 1.00 94.56 87 ARG A C 1
ATOM 644 O O . ARG A 1 87 ? -9.570 -4.903 -4.680 1.00 94.56 87 ARG A O 1
ATOM 651 N N . THR A 1 88 ? -9.361 -5.463 -2.520 1.00 90.38 88 THR A N 1
ATOM 652 C CA . THR A 1 88 ? -9.774 -6.865 -2.717 1.00 90.38 88 THR A CA 1
ATOM 653 C C . THR A 1 88 ? -11.087 -7.224 -2.016 1.00 90.38 88 THR A C 1
ATOM 655 O O . THR A 1 88 ? -11.572 -8.349 -2.169 1.00 90.38 88 THR A O 1
ATOM 658 N N . ASN A 1 89 ? -11.713 -6.261 -1.334 1.00 88.12 89 ASN A N 1
ATOM 659 C CA . ASN A 1 89 ? -13.084 -6.297 -0.824 1.00 88.12 89 ASN A CA 1
ATOM 660 C C . ASN A 1 89 ? -13.688 -4.896 -0.695 1.00 88.12 89 ASN A C 1
ATOM 662 O O . ASN A 1 89 ? -12.935 -3.894 -0.795 1.00 88.12 89 ASN A O 1
#

InterPro domains:
  IPR028908 Tox-PL domain [PF15644] (11-73)

Nearest PDB structures (foldseek):
  8fs7-assembly1_G  TM=3.918E-01  e=6.217E+00  Saccharomyces cerevisiae
  8fs5-assembly1_G  TM=3.254E-01  e=3.315E+00  Saccharomyces cerevisiae

Mean predicted aligned error: 4.72 Å

Secondary structure (DSSP, 8-state):
------SHHHHHHHHT--PPPPB-HHHHHHHHHHT-TT-EEEEEEE-SSS--EEEEEEEETTEEEEEETTTTEEPP-TT-SEEEEEE--

Radius of gyration: 12.5 Å; Cα contacts (8 Å, |Δi|>4): 156; chains: 1; bounding box: 26×30×30 Å

Foldseek 3Di:
DPPDPQAQVVVCVVLVWHWDDWDAPVVVLVVQLVVDAQWKWKKWFALPDRGTAIWIWGQHHSDIFIARPVVRHGDDNPNGPTMIIITND